Protein AF-A0A2A7H869-F1 (afdb_monomer_lite)

Secondary structure (DSSP, 8-state):
-------SEEEEEPPTT---TTT---SSEEEEEETTEEEEEEEEHHHHHHHHHHHHTT-

pLDDT: mean 77.11, std 14.2, range [37.66, 90.62]

Foldseek 3Di:
DDPPPPPQKDKAWDDQPDAQPPPRDNPGWIWIDGRPRTDPGTHHPVVVVVVVVVVVVVD

Structure (mmCIF, N/CA/C/O backbone):
data_AF-A0A2A7H869-F1
#
_entry.id   AF-A0A2A7H869-F1
#
loop_
_atom_site.group_PDB
_atom_site.id
_atom_site.type_symbol
_atom_site.label_atom_id
_atom_site.label_alt_id
_atom_site.label_comp_id
_atom_site.label_asym_id
_atom_site.label_entity_id
_atom_site.label_seq_id
_atom_site.pdbx_PDB_ins_code
_atom_site.Cartn_x
_atom_site.Cartn_y
_atom_site.Cartn_z
_atom_site.occupancy
_atom_site.B_iso_or_equiv
_atom_site.auth_seq_id
_atom_site.auth_comp_id
_atom_site.auth_asym_id
_atom_site.auth_atom_id
_atom_site.pdbx_PDB_model_num
ATOM 1 N N . MET A 1 1 ? 20.459 20.407 -20.479 1.00 37.66 1 MET A N 1
ATOM 2 C CA . MET A 1 1 ? 19.111 20.196 -19.904 1.00 37.66 1 MET A CA 1
ATOM 3 C C . MET A 1 1 ? 19.252 19.240 -18.730 1.00 37.66 1 MET A C 1
ATOM 5 O O . MET A 1 1 ? 19.635 18.096 -18.940 1.00 37.66 1 MET A O 1
ATOM 9 N N . LYS A 1 2 ? 19.081 19.731 -17.496 1.00 44.22 2 LYS A N 1
ATOM 10 C CA . LYS A 1 2 ? 19.201 18.922 -16.273 1.00 44.22 2 LYS A CA 1
ATOM 11 C C . LYS A 1 2 ? 18.069 17.890 -16.273 1.00 44.22 2 LYS A C 1
ATOM 13 O O . LYS A 1 2 ? 16.921 18.260 -16.054 1.00 44.22 2 LYS A O 1
ATOM 18 N N . ARG A 1 3 ? 18.373 16.623 -16.573 1.00 42.75 3 ARG A N 1
ATOM 19 C CA . ARG A 1 3 ? 17.438 15.514 -16.346 1.00 42.75 3 ARG A CA 1
ATOM 20 C C . ARG A 1 3 ? 17.294 15.378 -14.837 1.00 42.75 3 ARG A C 1
ATOM 22 O O . ARG A 1 3 ? 18.209 14.905 -14.170 1.00 42.75 3 ARG A O 1
ATOM 29 N N . PHE A 1 4 ? 16.188 15.891 -14.311 1.00 44.81 4 PHE A N 1
ATOM 30 C CA . PHE A 1 4 ? 15.771 15.645 -12.944 1.00 44.81 4 PHE A CA 1
ATOM 31 C C . PHE A 1 4 ? 15.729 14.130 -12.746 1.00 44.81 4 PHE A C 1
ATOM 33 O O . PHE A 1 4 ? 14.917 13.439 -13.357 1.00 44.81 4 PHE A O 1
ATOM 40 N N . HIS A 1 5 ? 16.620 13.612 -11.904 1.00 47.25 5 HIS A N 1
ATOM 41 C CA . HIS A 1 5 ? 16.402 12.339 -11.237 1.00 47.25 5 HIS A CA 1
ATOM 42 C C . HIS A 1 5 ? 15.223 12.548 -10.278 1.00 47.25 5 HIS A C 1
ATOM 44 O O . HIS A 1 5 ? 15.413 12.735 -9.081 1.00 47.25 5 HIS A O 1
ATOM 50 N N . MET A 1 6 ? 13.999 12.609 -10.812 1.00 49.66 6 MET A N 1
ATOM 51 C CA . MET A 1 6 ? 12.816 12.384 -9.994 1.00 49.66 6 MET A CA 1
ATOM 52 C C . MET A 1 6 ? 12.960 10.956 -9.496 1.00 49.66 6 MET A C 1
ATOM 54 O O . MET A 1 6 ? 12.997 10.018 -10.297 1.00 49.66 6 MET A O 1
ATOM 58 N N . SER A 1 7 ? 13.127 10.802 -8.185 1.00 60.16 7 SER A N 1
ATOM 59 C CA . SER A 1 7 ? 12.926 9.533 -7.502 1.00 60.16 7 SER A CA 1
ATOM 60 C C . SER A 1 7 ? 11.714 8.868 -8.145 1.00 60.16 7 SER A C 1
ATOM 62 O O . SER A 1 7 ? 10.652 9.485 -8.230 1.00 60.16 7 SER A O 1
ATOM 64 N N . LYS A 1 8 ? 11.886 7.657 -8.689 1.00 73.00 8 LYS A N 1
ATOM 65 C CA . LYS A 1 8 ? 10.831 6.977 -9.459 1.00 73.00 8 LYS A CA 1
ATOM 66 C C . LYS A 1 8 ? 9.535 6.822 -8.657 1.00 73.00 8 LYS A C 1
ATOM 68 O O . LYS A 1 8 ? 8.504 6.550 -9.250 1.00 73.00 8 LYS A O 1
ATOM 73 N N . TYR A 1 9 ? 9.592 7.012 -7.344 1.00 76.81 9 TYR A N 1
ATOM 74 C CA . TYR A 1 9 ? 8.501 6.894 -6.398 1.00 76.81 9 TYR A CA 1
ATOM 75 C C . TYR A 1 9 ? 8.478 8.091 -5.444 1.00 76.81 9 TYR A C 1
ATOM 77 O O . TYR A 1 9 ? 9.526 8.526 -4.959 1.00 76.81 9 TYR A O 1
ATOM 85 N N . HIS A 1 10 ? 7.281 8.595 -5.155 1.00 84.50 10 HIS A N 1
ATOM 86 C CA . HIS A 1 10 ? 7.031 9.545 -4.072 1.00 84.50 10 HIS A CA 1
ATOM 87 C C . HIS A 1 10 ? 5.710 9.218 -3.370 1.00 84.50 10 HIS A C 1
ATOM 89 O O . HIS A 1 10 ? 4.847 8.555 -3.943 1.00 84.50 10 HIS A O 1
ATOM 95 N N . TRP A 1 11 ? 5.573 9.660 -2.122 1.00 85.19 11 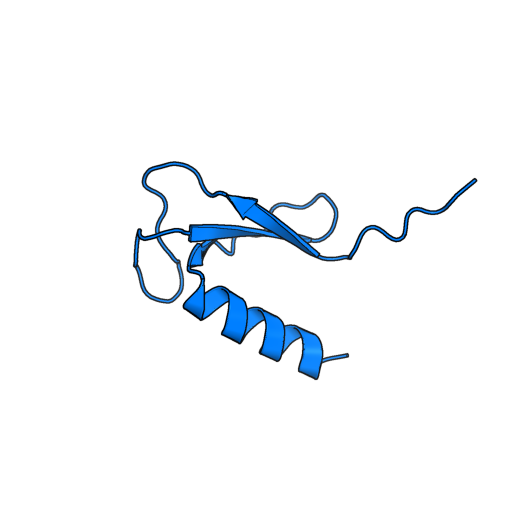TRP A N 1
ATOM 96 C CA . TRP A 1 11 ? 4.379 9.448 -1.307 1.00 85.19 11 TRP A CA 1
ATOM 97 C C . TRP A 1 11 ? 3.681 10.781 -1.066 1.00 85.19 11 TRP A C 1
ATOM 99 O O . TRP A 1 11 ? 4.338 11.792 -0.816 1.00 85.19 11 TRP A O 1
ATOM 109 N N . GLU A 1 12 ? 2.357 10.778 -1.136 1.00 88.12 12 GLU A N 1
ATOM 110 C CA . GLU A 1 12 ? 1.525 11.947 -0.855 1.00 88.12 12 GLU A CA 1
ATOM 111 C C . GLU A 1 12 ? 0.464 11.587 0.181 1.00 88.12 12 GLU A C 1
ATOM 113 O O . GLU A 1 12 ? -0.068 10.478 0.175 1.00 88.12 12 GLU A O 1
ATOM 118 N N . LYS A 1 13 ? 0.105 12.526 1.057 1.00 85.88 13 LYS A N 1
ATOM 119 C CA . LYS A 1 13 ? -0.982 12.301 2.016 1.00 85.88 13 LYS A CA 1
ATOM 120 C C . LYS A 1 13 ? -2.282 11.957 1.297 1.00 85.88 13 LYS A C 1
ATOM 122 O O . LYS A 1 13 ? -2.730 12.700 0.428 1.00 85.88 13 LYS A O 1
ATOM 127 N N . ALA A 1 14 ? -2.910 10.857 1.707 1.00 86.06 14 ALA A N 1
ATOM 128 C CA . ALA A 1 14 ? -4.218 10.500 1.186 1.00 86.06 14 ALA A CA 1
ATOM 129 C C . ALA A 1 14 ? -5.301 11.448 1.724 1.00 86.06 14 ALA A C 1
ATOM 131 O O . ALA A 1 14 ? -5.151 12.057 2.788 1.00 86.06 14 ALA A O 1
ATOM 132 N N . SER A 1 15 ? -6.404 11.553 0.984 1.00 83.38 15 SER A N 1
ATOM 133 C CA . SER A 1 15 ? -7.569 12.340 1.385 1.00 83.38 15 SER A CA 1
ATOM 134 C C . SER A 1 15 ? -8.218 11.799 2.663 1.00 83.38 15 SER A C 1
ATOM 136 O O . SER A 1 15 ? -8.100 10.622 3.012 1.00 83.38 15 SER A O 1
ATOM 138 N N . GLU A 1 16 ? -8.919 12.675 3.380 1.00 79.12 16 GLU A N 1
ATOM 139 C CA . GLU A 1 16 ? -9.615 12.305 4.610 1.00 79.12 16 GLU A CA 1
ATOM 140 C C . GLU A 1 16 ? -10.720 11.273 4.313 1.00 79.12 16 GLU A C 1
ATOM 142 O O . GLU A 1 16 ? -11.543 11.473 3.423 1.00 79.12 16 GLU A O 1
ATOM 147 N N . GLY A 1 17 ? -10.712 10.146 5.032 1.00 81.88 17 GLY A N 1
ATOM 148 C CA . GLY A 1 17 ? -11.640 9.026 4.813 1.00 81.88 17 GLY A CA 1
ATOM 149 C C . GLY A 1 17 ? -11.057 7.844 4.030 1.00 81.88 17 GLY A C 1
ATOM 150 O O . GLY A 1 17 ? -11.649 6.761 4.043 1.00 81.88 17 GLY A O 1
ATOM 151 N N . GLU A 1 18 ? -9.878 8.008 3.428 1.00 85.94 18 GLU A N 1
ATOM 152 C CA . GLU A 1 18 ? -9.164 6.918 2.768 1.00 85.94 18 GLU A CA 1
ATOM 153 C C . GLU A 1 18 ? -8.681 5.856 3.768 1.00 85.94 18 GLU A C 1
ATOM 155 O O . GLU A 1 18 ? -8.375 6.131 4.935 1.00 85.94 18 GLU A O 1
ATOM 160 N N . ARG A 1 19 ? -8.624 4.604 3.306 1.00 89.25 19 ARG A N 1
ATOM 161 C CA . ARG A 1 19 ? -8.204 3.449 4.108 1.00 89.25 19 ARG A CA 1
ATOM 162 C C . ARG A 1 19 ? -7.065 2.716 3.423 1.00 89.25 19 ARG A C 1
ATOM 164 O O . ARG A 1 19 ? -7.017 2.605 2.203 1.00 89.25 19 ARG A O 1
ATOM 171 N N . CYS A 1 20 ? -6.169 2.170 4.233 1.00 89.19 20 CYS A N 1
ATOM 172 C CA . CYS A 1 20 ? -5.096 1.314 3.770 1.00 89.19 20 CYS A CA 1
ATOM 173 C C . CYS A 1 20 ? -5.701 0.105 3.053 1.00 89.19 20 CYS A C 1
ATOM 175 O O . CYS A 1 20 ? -6.464 -0.644 3.663 1.00 89.19 20 CYS A O 1
ATOM 177 N N . LYS A 1 21 ? -5.337 -0.126 1.790 1.00 86.38 21 LYS A N 1
ATOM 178 C CA . LYS A 1 21 ? -5.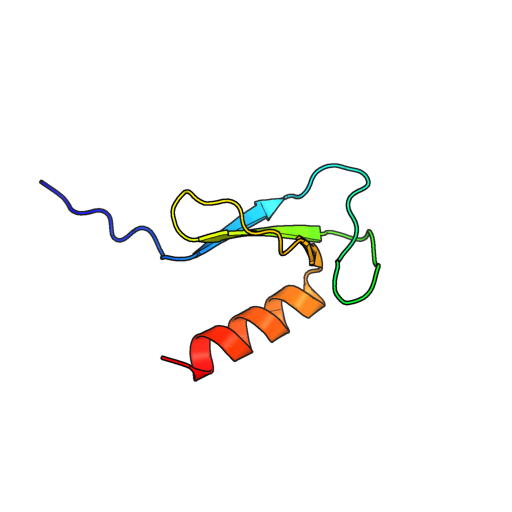832 -1.283 1.028 1.00 86.38 21 LYS A CA 1
ATOM 179 C C . LYS A 1 21 ? -5.319 -2.623 1.558 1.00 86.38 21 LYS A C 1
ATOM 181 O O . LYS A 1 21 ? -5.926 -3.647 1.278 1.00 86.38 21 LYS A O 1
ATOM 186 N N . VAL A 1 22 ? -4.225 -2.619 2.321 1.00 87.31 22 VAL A N 1
ATOM 187 C CA . VAL A 1 22 ? -3.614 -3.841 2.866 1.00 87.31 22 VAL A CA 1
ATOM 188 C C . VAL A 1 22 ? -4.253 -4.243 4.194 1.00 87.31 22 VAL A C 1
ATOM 190 O O . VAL A 1 22 ? -4.690 -5.377 4.343 1.00 87.31 22 VAL A O 1
ATOM 193 N N . CYS A 1 23 ? -4.333 -3.324 5.161 1.00 88.69 23 CYS A N 1
ATOM 194 C CA . CYS A 1 23 ? -4.802 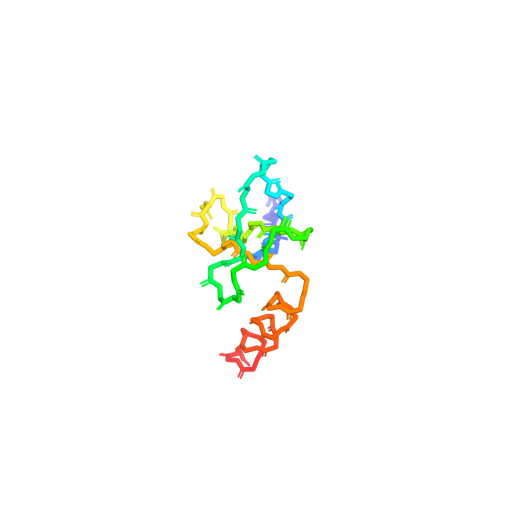-3.639 6.517 1.00 88.69 23 CYS A CA 1
ATOM 195 C C . CYS A 1 23 ? -6.126 -2.964 6.911 1.00 88.69 23 CYS A C 1
ATOM 197 O O . CYS A 1 23 ? -6.593 -3.139 8.033 1.00 88.69 23 CYS A O 1
ATOM 199 N N . GLY A 1 24 ? -6.726 -2.155 6.033 1.00 87.62 24 GLY A N 1
ATOM 200 C CA . GLY A 1 24 ? -8.016 -1.495 6.264 1.00 87.62 24 GLY A CA 1
ATOM 201 C C . GLY A 1 24 ? -7.989 -0.302 7.226 1.00 87.62 24 GLY A C 1
ATOM 202 O O . GLY A 1 24 ? -9.023 0.332 7.438 1.00 87.62 24 GLY A O 1
ATOM 203 N N . THR A 1 25 ? -6.837 0.041 7.813 1.00 88.94 25 THR A N 1
ATOM 204 C CA . THR A 1 25 ? -6.741 1.175 8.746 1.00 88.94 25 THR A CA 1
ATOM 205 C C . THR A 1 25 ? -6.943 2.512 8.034 1.00 88.94 25 THR A C 1
ATOM 207 O O . THR A 1 25 ? -6.420 2.723 6.945 1.00 88.94 25 THR A O 1
ATOM 210 N N . SER A 1 26 ? -7.652 3.444 8.666 1.00 84.44 26 SER A N 1
ATOM 211 C CA . SER A 1 26 ? -7.766 4.841 8.215 1.00 84.44 26 SER A CA 1
ATOM 212 C C . SER A 1 26 ? -6.741 5.768 8.878 1.00 84.44 26 SER A C 1
ATOM 214 O O . SER A 1 26 ? -6.702 6.967 8.606 1.00 84.44 26 SER A O 1
ATOM 216 N N . LYS A 1 27 ? -5.906 5.251 9.791 1.00 7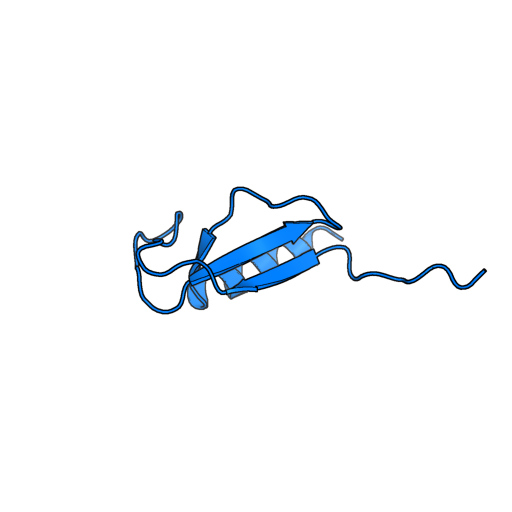9.25 27 LYS A N 1
ATOM 217 C CA . LYS A 1 27 ? -4.920 6.074 10.501 1.00 79.25 27 LYS A CA 1
ATOM 218 C C . LYS A 1 27 ? -3.723 6.366 9.597 1.00 79.25 27 LYS A C 1
ATOM 220 O O . LYS A 1 27 ? -2.951 5.454 9.318 1.00 79.25 27 LYS A O 1
ATOM 225 N N . LYS A 1 28 ? -3.549 7.647 9.236 1.00 79.81 28 LYS A N 1
ATOM 226 C CA . LYS A 1 28 ? -2.368 8.205 8.543 1.00 79.81 28 LYS A CA 1
ATOM 227 C C . LYS A 1 28 ? -1.940 7.347 7.346 1.00 79.81 28 LYS A C 1
ATOM 229 O O . LYS A 1 28 ? -0.924 6.652 7.385 1.00 79.81 28 LYS A O 1
ATOM 234 N N . VAL A 1 29 ? -2.775 7.379 6.316 1.00 89.38 29 VAL A N 1
ATOM 235 C CA . VAL A 1 29 ? -2.539 6.713 5.036 1.00 89.38 29 VAL A CA 1
ATOM 236 C C . VAL A 1 29 ? -1.967 7.689 4.010 1.00 89.38 29 VAL A C 1
ATOM 238 O O . VAL A 1 29 ? -2.302 8.875 4.011 1.00 89.38 29 VAL A O 1
ATOM 241 N N . GLU A 1 30 ? -1.104 7.184 3.139 1.00 89.94 30 GLU A N 1
ATOM 242 C CA . GLU A 1 30 ? -0.492 7.919 2.037 1.00 89.94 30 GLU A CA 1
ATOM 243 C C . GLU A 1 30 ? -0.634 7.115 0.739 1.00 89.94 30 GLU A C 1
ATOM 245 O O . GLU A 1 30 ? -0.877 5.905 0.736 1.00 89.94 30 GLU A O 1
ATOM 250 N N . ILE A 1 31 ? -0.540 7.825 -0.375 1.00 87.62 31 ILE A N 1
ATOM 251 C CA . ILE A 1 31 ? -0.706 7.329 -1.732 1.00 87.62 31 ILE A CA 1
ATOM 252 C C . ILE A 1 31 ? 0.679 7.251 -2.356 1.00 87.62 31 ILE A C 1
ATOM 254 O O . ILE A 1 31 ? 1.412 8.241 -2.363 1.00 87.62 31 ILE A O 1
ATOM 258 N N . LEU A 1 32 ? 1.022 6.090 -2.909 1.00 85.62 32 LEU A N 1
ATOM 259 C CA . LEU A 1 32 ? 2.234 5.941 -3.704 1.00 85.62 32 LEU A CA 1
ATOM 260 C C . LEU A 1 32 ? 2.015 6.496 -5.114 1.00 85.62 32 LEU A C 1
ATOM 262 O O . LEU A 1 32 ? 1.046 6.154 -5.794 1.00 85.62 32 LEU A O 1
ATOM 266 N N . TYR A 1 33 ? 2.974 7.267 -5.596 1.00 84.62 33 TYR A N 1
ATOM 267 C CA . TYR A 1 33 ? 3.069 7.703 -6.981 1.00 84.62 33 TYR A CA 1
ATOM 268 C C . TYR A 1 33 ? 4.318 7.108 -7.613 1.00 84.62 33 TYR A C 1
ATOM 270 O O . TYR A 1 33 ? 5.368 7.065 -6.976 1.00 84.62 33 TYR A O 1
ATOM 278 N N . TYR A 1 34 ? 4.209 6.674 -8.869 1.00 79.75 34 TYR A N 1
ATOM 279 C CA . TYR A 1 34 ? 5.341 6.254 -9.690 1.00 79.75 34 TYR A CA 1
ATOM 280 C C . TYR A 1 34 ? 5.558 7.273 -10.815 1.00 79.75 34 TYR A C 1
ATOM 282 O O . TYR A 1 34 ? 4.759 7.366 -11.750 1.00 79.75 34 TYR A O 1
ATOM 290 N N . GLY A 1 35 ? 6.616 8.080 -10.714 1.00 80.25 35 GLY A N 1
ATOM 291 C CA . GLY A 1 35 ? 6.783 9.275 -11.544 1.00 80.25 35 GLY A CA 1
ATOM 292 C C . GLY A 1 35 ? 5.630 10.254 -11.311 1.00 80.25 35 GLY A C 1
ATOM 293 O O . GLY A 1 35 ? 5.442 10.705 -10.190 1.00 80.25 35 GLY A O 1
ATOM 294 N N . GLU A 1 36 ? 4.851 10.547 -12.353 1.00 76.94 36 GLU A N 1
ATOM 295 C CA . GLU A 1 36 ? 3.627 11.372 -12.287 1.00 76.94 36 GLU A CA 1
ATOM 296 C C . GLU A 1 36 ? 2.341 10.523 -12.235 1.00 76.94 36 GLU A C 1
ATOM 298 O O . GLU A 1 36 ? 1.231 11.049 -12.203 1.00 76.94 36 GLU A O 1
ATOM 303 N N . THR A 1 37 ? 2.465 9.191 -12.239 1.00 78.81 37 THR A N 1
ATOM 304 C CA . THR A 1 37 ? 1.312 8.283 -12.230 1.00 78.81 37 THR A CA 1
ATOM 305 C C . THR A 1 37 ? 0.914 7.956 -10.798 1.00 78.81 37 THR A C 1
ATOM 307 O O . THR A 1 37 ? 1.678 7.328 -10.060 1.00 78.81 37 THR A O 1
ATOM 310 N N . LYS A 1 38 ? -0.308 8.341 -10.415 1.00 79.38 38 LYS A N 1
ATOM 311 C CA . LYS A 1 38 ? -0.926 7.907 -9.159 1.00 79.38 38 LYS A CA 1
ATOM 312 C C . LYS A 1 38 ? -1.116 6.399 -9.192 1.00 79.38 38 LYS A C 1
ATOM 314 O O . LYS A 1 38 ? -1.795 5.880 -10.077 1.00 79.38 38 LYS A O 1
ATOM 319 N N . THR A 1 39 ? -0.528 5.696 -8.234 1.00 78.06 39 THR A N 1
ATOM 320 C CA . THR A 1 39 ? -0.797 4.269 -8.085 1.00 78.06 39 THR A CA 1
ATOM 321 C C . THR A 1 39 ? -2.025 4.074 -7.204 1.00 78.06 39 THR A C 1
ATOM 323 O O . THR A 1 39 ? -2.342 4.893 -6.340 1.00 78.06 39 THR A O 1
ATOM 326 N N . ASP A 1 40 ? -2.710 2.953 -7.393 1.00 73.62 40 ASP A N 1
ATOM 327 C CA . ASP A 1 40 ? -3.855 2.554 -6.573 1.00 73.62 40 ASP A CA 1
ATOM 328 C C . ASP A 1 40 ? -3.468 2.103 -5.149 1.00 73.62 40 ASP A C 1
ATOM 330 O O . ASP A 1 40 ? -4.307 1.588 -4.403 1.00 73.62 40 ASP A O 1
ATOM 334 N N . SER A 1 41 ? -2.201 2.267 -4.771 1.00 80.25 41 SER A N 1
ATOM 335 C CA 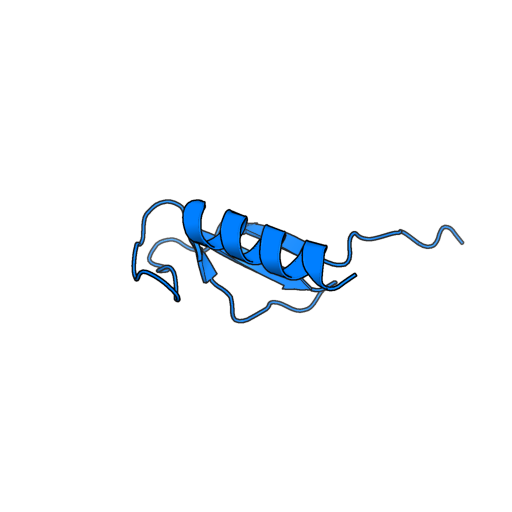. SER A 1 41 ? -1.639 1.833 -3.499 1.00 80.25 41 SER A CA 1
ATOM 336 C C . SER A 1 41 ? -1.808 2.925 -2.447 1.00 80.25 41 SER A C 1
ATOM 338 O O . SER A 1 41 ? -0.948 3.790 -2.278 1.00 80.25 41 SER A O 1
ATOM 340 N N . ILE A 1 42 ? -2.932 2.862 -1.731 1.00 88.75 42 ILE A N 1
ATOM 341 C CA . ILE A 1 42 ? -3.189 3.649 -0.520 1.00 88.75 42 ILE A CA 1
ATOM 342 C C . ILE A 1 42 ? -2.768 2.803 0.671 1.00 88.75 42 ILE A C 1
ATOM 344 O O . ILE A 1 42 ? -3.377 1.764 0.943 1.00 88.75 42 ILE A O 1
ATOM 348 N N . LEU A 1 43 ? -1.717 3.220 1.368 1.00 89.31 43 LEU A N 1
ATOM 349 C CA . LEU A 1 43 ? -1.076 2.428 2.410 1.00 89.31 43 LEU A CA 1
ATOM 350 C C . LEU A 1 43 ? -0.884 3.256 3.677 1.00 89.31 43 LEU A C 1
ATOM 352 O O . LEU A 1 43 ? -0.593 4.445 3.630 1.00 89.31 43 LEU A O 1
ATOM 356 N N . CYS A 1 44 ? -1.048 2.626 4.837 1.00 90.62 44 CYS A N 1
ATOM 357 C CA . CYS A 1 44 ? -0.653 3.237 6.104 1.00 90.62 44 CYS A CA 1
ATOM 358 C C . CYS A 1 44 ? 0.859 3.128 6.308 1.00 90.62 44 CYS A C 1
ATOM 360 O O . CYS A 1 44 ? 1.501 2.290 5.676 1.00 90.62 44 CYS A O 1
ATOM 362 N N . MET A 1 45 ? 1.411 3.920 7.233 1.00 85.31 45 MET A N 1
ATOM 363 C CA . MET A 1 45 ? 2.856 3.939 7.529 1.00 85.31 45 MET A CA 1
ATOM 364 C C . MET A 1 45 ? 3.489 2.552 7.665 1.00 85.31 45 MET A C 1
ATOM 366 O O . MET A 1 45 ? 4.546 2.312 7.092 1.00 85.31 45 MET A O 1
ATOM 370 N N . ASN A 1 46 ? 2.825 1.622 8.353 1.00 87.69 46 ASN A N 1
ATOM 371 C CA . ASN A 1 46 ? 3.355 0.269 8.517 1.00 87.69 46 ASN A CA 1
ATOM 372 C C . ASN A 1 46 ? 3.446 -0.476 7.177 1.00 87.69 46 ASN A C 1
ATOM 374 O O . ASN A 1 46 ? 4.496 -1.008 6.833 1.00 87.69 46 ASN A O 1
ATOM 378 N N . CYS A 1 47 ? 2.363 -0.481 6.396 1.00 87.50 47 CYS A N 1
ATOM 379 C CA . CYS A 1 47 ? 2.330 -1.182 5.111 1.00 87.50 47 CYS A CA 1
ATOM 380 C C . CYS A 1 47 ? 3.213 -0.501 4.053 1.00 87.50 47 CYS A C 1
ATOM 382 O O . CYS A 1 47 ? 3.699 -1.166 3.138 1.00 87.50 47 CYS A O 1
ATOM 384 N N . MET A 1 48 ? 3.436 0.810 4.175 1.00 84.31 48 MET A N 1
ATOM 385 C CA . MET A 1 48 ? 4.395 1.540 3.348 1.00 84.31 48 MET A CA 1
ATOM 386 C C . MET A 1 48 ? 5.819 1.055 3.578 1.00 84.31 48 MET A C 1
ATOM 388 O O . MET A 1 48 ? 6.516 0.791 2.605 1.00 84.31 48 MET A O 1
ATOM 392 N N . GLU A 1 49 ? 6.238 0.891 4.835 1.00 83.38 49 GLU A N 1
ATOM 393 C CA . GLU A 1 49 ? 7.586 0.415 5.159 1.00 83.38 49 GLU A CA 1
ATOM 394 C C . GLU A 1 49 ? 7.838 -0.992 4.591 1.00 83.38 49 GLU A C 1
ATOM 396 O O . GLU A 1 49 ? 8.883 -1.248 3.993 1.00 83.38 49 GLU A O 1
ATOM 401 N N . GLU A 1 50 ? 6.860 -1.894 4.703 1.00 84.12 50 GLU A N 1
ATOM 402 C CA . GLU A 1 50 ? 6.954 -3.238 4.116 1.00 84.12 50 GLU A CA 1
ATOM 403 C C . GLU A 1 50 ? 7.008 -3.206 2.582 1.00 84.12 50 GLU A C 1
ATOM 405 O O . GLU A 1 50 ? 7.787 -3.932 1.954 1.00 84.12 50 GLU A O 1
ATOM 410 N N . THR A 1 51 ? 6.210 -2.331 1.966 1.00 80.69 51 THR A N 1
ATOM 411 C CA . THR A 1 51 ? 6.187 -2.163 0.508 1.00 80.69 51 THR A CA 1
ATOM 412 C C . THR A 1 51 ? 7.503 -1.577 0.001 1.00 80.69 51 THR A C 1
ATOM 414 O O . THR A 1 51 ? 8.047 -2.080 -0.980 1.00 80.69 51 THR A O 1
ATOM 417 N N . ALA A 1 52 ? 8.056 -0.575 0.690 1.00 77.00 52 ALA A N 1
ATOM 418 C CA . ALA A 1 52 ? 9.351 0.017 0.368 1.00 77.00 52 ALA A CA 1
ATOM 419 C C . ALA A 1 52 ? 10.471 -1.033 0.426 1.00 77.00 52 ALA A C 1
ATOM 421 O O . ALA A 1 52 ? 11.178 -1.210 -0.564 1.00 77.00 52 ALA A O 1
ATOM 422 N N . LYS A 1 53 ? 10.538 -1.831 1.504 1.00 77.81 53 LYS A N 1
ATOM 423 C CA . LYS A 1 53 ? 11.500 -2.946 1.624 1.00 77.81 53 LYS A CA 1
ATOM 424 C C . LYS A 1 53 ? 11.379 -3.943 0.468 1.00 77.81 53 LYS A C 1
ATOM 426 O O . LYS A 1 53 ? 12.384 -4.367 -0.099 1.00 77.81 53 LYS A O 1
ATOM 431 N N . THR A 1 54 ? 10.150 -4.290 0.083 1.00 77.12 54 THR A N 1
ATOM 432 C CA . THR A 1 54 ? 9.889 -5.218 -1.033 1.00 77.12 54 THR A CA 1
ATOM 433 C C . THR A 1 54 ? 10.330 -4.640 -2.381 1.00 77.12 54 THR A C 1
ATOM 435 O O . THR A 1 54 ? 10.790 -5.380 -3.252 1.00 77.12 54 THR A O 1
ATOM 438 N N . MET A 1 55 ? 10.187 -3.326 -2.570 1.00 70.94 55 MET A N 1
ATOM 439 C CA . MET A 1 55 ? 10.620 -2.632 -3.783 1.00 70.94 55 MET A CA 1
ATOM 440 C C . MET A 1 55 ? 12.143 -2.479 -3.855 1.00 70.94 55 MET A C 1
ATOM 442 O O . MET A 1 55 ? 12.708 -2.639 -4.934 1.00 70.94 55 MET A O 1
ATOM 446 N N . GLU A 1 56 ? 12.812 -2.223 -2.730 1.00 67.25 56 GLU A N 1
ATOM 447 C CA . GLU A 1 56 ? 14.273 -2.097 -2.665 1.00 67.25 56 GLU A CA 1
ATOM 448 C C . GLU A 1 56 ? 14.991 -3.434 -2.883 1.00 67.25 56 GLU A C 1
ATOM 450 O O . GLU A 1 56 ? 16.019 -3.468 -3.548 1.00 67.25 56 GLU A O 1
ATOM 455 N N . MET A 1 57 ? 14.424 -4.551 -2.414 1.00 58.41 57 MET A N 1
ATOM 456 C CA . MET A 1 57 ? 15.005 -5.889 -2.617 1.00 58.41 57 MET A CA 1
ATOM 457 C C . MET A 1 57 ? 14.925 -6.411 -4.061 1.00 58.41 57 MET A C 1
ATOM 459 O O . MET A 1 57 ? 15.532 -7.435 -4.367 1.00 58.41 57 MET A O 1
ATOM 463 N N . LYS A 1 58 ? 14.154 -5.763 -4.943 1.00 52.44 58 LYS A N 1
ATOM 464 C CA . LYS A 1 58 ? 14.001 -6.172 -6.350 1.00 52.44 58 LYS A CA 1
ATOM 465 C C . LYS A 1 58 ? 14.915 -5.416 -7.326 1.00 52.44 58 LYS A C 1
ATOM 467 O O . LYS A 1 58 ? 14.802 -5.664 -8.526 1.00 52.44 58 LYS A O 1
ATOM 472 N N . ASN A 1 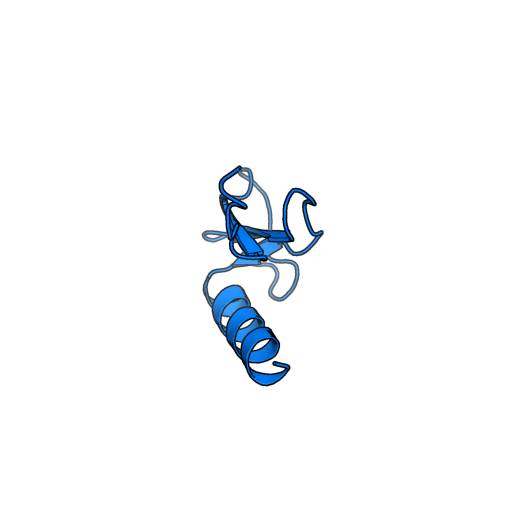59 ? 15.775 -4.520 -6.834 1.00 45.47 59 ASN A N 1
ATOM 473 C CA . ASN A 1 59 ? 16.748 -3.766 -7.636 1.00 45.47 59 ASN A CA 1
ATOM 474 C C . ASN A 1 59 ? 18.156 -4.357 -7.544 1.00 45.47 59 ASN A C 1
ATOM 476 O O . ASN A 1 59 ? 18.561 -4.741 -6.426 1.00 45.47 59 ASN A O 1
#

Radius of gyration: 12.62 Å; chains: 1; bounding box: 31×26×30 Å

Sequence (59 aa):
MKRFHMSKYHWEKASEGERCKVCGTSKKVEILYYGETKTDSILCMNCMEETAKTMEMKN